Protein AF-A0A7Y2ZXM7-F1 (afdb_monomer_lite)

Foldseek 3Di:
DDPDPPQDKDWDWDQDQQKIKIFIAGPVRDTPAMFIDGCPPPNPVRRVVGVVRD

Secondary structure (DSSP, 8-state):
---------EEEEEE-SSEEEEEEE-TT--EEEEEEEE--S-HHHHHHHHHHH-

Sequence (54 aa):
MNDKLAKRIFVGADVGASRTKVAILDPDKNLIGHATEKSGTNFTATADKCLSQS

Structure (mmCIF, N/CA/C/O backbone):
data_AF-A0A7Y2ZXM7-F1
#
_entry.id   AF-A0A7Y2ZXM7-F1
#
loop_
_atom_site.group_PDB
_atom_site.id
_atom_site.type_symbol
_atom_site.label_atom_id
_atom_site.label_alt_id
_atom_site.label_comp_id
_atom_site.label_asym_id
_atom_site.label_entity_id
_atom_site.label_seq_id
_atom_site.pdbx_PDB_ins_code
_atom_site.Cartn_x
_atom_site.Cartn_y
_atom_site.Cartn_z
_atom_site.occupancy
_atom_site.B_iso_or_equiv
_atom_site.auth_seq_id
_atom_site.auth_comp_id
_atom_site.auth_asym_id
_atom_site.auth_atom_id
_atom_site.pdbx_PDB_model_num
ATOM 1 N N . MET A 1 1 ? -22.593 -18.274 17.614 1.00 43.41 1 MET A N 1
ATOM 2 C CA . MET A 1 1 ? -21.218 -18.744 17.875 1.00 43.41 1 MET A CA 1
ATOM 3 C C . MET A 1 1 ? -20.254 -17.706 17.312 1.00 43.41 1 MET A C 1
ATOM 5 O O . MET A 1 1 ? -20.118 -17.620 16.107 1.00 43.41 1 MET A O 1
ATOM 9 N N . ASN A 1 2 ? -19.693 -16.892 18.210 1.00 45.88 2 ASN A N 1
ATOM 10 C CA . ASN A 1 2 ? -18.441 -16.125 18.141 1.00 45.88 2 ASN A CA 1
ATOM 11 C C . ASN A 1 2 ? -18.040 -15.434 16.824 1.00 45.88 2 ASN A C 1
ATOM 13 O O . ASN A 1 2 ? -17.057 -15.830 16.199 1.00 45.88 2 ASN A O 1
ATOM 17 N N . ASP A 1 3 ? -18.660 -14.286 16.539 1.00 53.12 3 ASP A N 1
ATOM 18 C CA . ASP A 1 3 ? -17.927 -13.174 15.925 1.00 53.12 3 ASP A CA 1
ATOM 19 C C . ASP A 1 3 ? -16.892 -12.692 16.952 1.00 53.12 3 ASP A C 1
ATOM 21 O O . ASP A 1 3 ? -17.178 -11.885 17.839 1.00 53.12 3 ASP A O 1
ATOM 25 N N . LYS A 1 4 ? -15.680 -13.261 16.899 1.00 49.66 4 LYS A N 1
ATOM 26 C CA . LYS A 1 4 ? -14.497 -12.650 17.520 1.00 49.66 4 LYS A CA 1
ATOM 27 C C . LYS A 1 4 ? -14.511 -11.181 17.109 1.00 49.66 4 LYS A C 1
ATOM 29 O O . LYS A 1 4 ? -14.525 -10.925 15.910 1.00 49.66 4 LYS A O 1
ATOM 34 N N . LEU A 1 5 ? -14.501 -10.255 18.073 1.00 55.47 5 LEU A N 1
ATOM 35 C CA . LEU A 1 5 ? -14.327 -8.822 17.826 1.00 55.47 5 LEU A CA 1
ATOM 36 C C . LEU A 1 5 ? -13.186 -8.640 16.822 1.00 55.47 5 LEU A C 1
ATOM 38 O O . LEU A 1 5 ? -12.016 -8.739 17.196 1.00 55.47 5 LEU A O 1
ATOM 42 N N . ALA A 1 6 ? -13.515 -8.432 15.547 1.00 63.91 6 ALA A N 1
ATOM 43 C CA . ALA A 1 6 ? -12.526 -8.084 14.552 1.00 63.91 6 ALA A CA 1
ATOM 44 C C . ALA A 1 6 ? -11.985 -6.735 15.012 1.00 63.91 6 ALA A C 1
ATOM 46 O O . ALA A 1 6 ? -12.691 -5.725 14.960 1.00 63.91 6 ALA A O 1
ATOM 47 N N . LYS A 1 7 ? -10.782 -6.744 15.598 1.00 77.62 7 LYS A N 1
ATOM 48 C CA . LYS A 1 7 ? -10.143 -5.532 16.102 1.00 77.62 7 LYS A CA 1
ATOM 49 C C . LYS A 1 7 ? -10.075 -4.587 14.908 1.00 77.62 7 LYS A C 1
ATOM 51 O O . LYS A 1 7 ? -9.487 -4.938 13.889 1.00 77.62 7 LYS A O 1
ATOM 56 N N . ARG A 1 8 ? -10.780 -3.456 14.987 1.00 90.19 8 ARG A N 1
ATOM 57 C CA . ARG A 1 8 ? -10.872 -2.524 13.864 1.00 90.19 8 ARG A CA 1
ATOM 58 C C . ARG A 1 8 ? -9.464 -2.048 13.538 1.00 90.19 8 ARG A C 1
ATOM 60 O O . ARG A 1 8 ? -8.786 -1.528 14.416 1.00 90.19 8 ARG A O 1
ATOM 67 N N . ILE A 1 9 ? -9.044 -2.247 12.299 1.00 94.31 9 ILE A N 1
ATOM 68 C CA . ILE A 1 9 ? -7.755 -1.784 11.792 1.00 94.31 9 ILE A CA 1
ATOM 69 C C . ILE A 1 9 ? -7.979 -0.775 10.675 1.00 94.31 9 ILE A C 1
ATOM 71 O O . ILE A 1 9 ? -9.023 -0.774 10.016 1.00 94.31 9 ILE A O 1
ATOM 75 N N . PHE A 1 10 ? -6.985 0.075 10.467 1.00 95.12 10 PHE A N 1
ATOM 76 C CA . PHE A 1 10 ? -6.920 1.012 9.359 1.00 95.12 10 PHE A CA 1
ATOM 77 C C . PHE A 1 10 ? -5.730 0.628 8.498 1.00 95.12 10 PHE A C 1
ATOM 79 O O . PHE A 1 10 ? -4.617 0.517 9.001 1.00 95.12 10 PHE A O 1
ATOM 86 N N . VAL A 1 11 ? -5.967 0.417 7.209 1.00 95.50 11 VAL A N 1
ATOM 87 C CA . VAL A 1 11 ? -4.921 0.037 6.261 1.00 95.50 11 VAL A CA 1
ATOM 88 C C . VAL A 1 11 ? -4.743 1.173 5.268 1.00 95.50 11 VAL A C 1
ATOM 90 O O . VAL A 1 11 ? -5.701 1.587 4.618 1.00 95.50 11 VAL A O 1
ATOM 93 N N . GLY A 1 12 ? -3.523 1.692 5.173 1.00 94.38 12 GLY A N 1
ATOM 94 C CA . GLY A 1 12 ? -3.134 2.695 4.188 1.00 94.38 12 GLY A CA 1
ATOM 95 C C . GLY A 1 12 ? -2.154 2.103 3.185 1.00 94.38 12 GLY A C 1
ATOM 96 O O . GLY A 1 12 ? -1.181 1.469 3.589 1.00 94.38 12 GLY A O 1
ATOM 97 N N . ALA A 1 13 ? -2.393 2.334 1.894 1.00 92.06 13 ALA A N 1
ATOM 98 C CA . ALA A 1 13 ? -1.463 2.001 0.822 1.00 92.06 13 ALA A CA 1
ATOM 99 C C . ALA A 1 13 ? -0.977 3.287 0.136 1.00 92.06 13 ALA A C 1
ATOM 101 O O . ALA A 1 13 ? -1.784 4.094 -0.323 1.00 92.06 13 ALA A O 1
ATOM 102 N N . ASP A 1 14 ? 0.341 3.463 0.071 1.00 93.06 14 ASP A N 1
ATOM 103 C CA . ASP A 1 14 ? 1.021 4.544 -0.648 1.00 93.06 14 ASP A CA 1
ATOM 104 C C . ASP A 1 14 ? 1.747 3.943 -1.853 1.00 93.06 14 ASP A C 1
ATOM 106 O O . ASP A 1 14 ? 2.735 3.217 -1.704 1.00 93.06 14 ASP A O 1
ATOM 110 N N . VAL A 1 15 ? 1.232 4.217 -3.049 1.00 91.00 15 VAL A N 1
ATOM 111 C CA . VAL A 1 15 ? 1.752 3.688 -4.311 1.00 91.00 15 VAL A CA 1
ATOM 112 C C . VAL A 1 15 ? 2.528 4.791 -5.025 1.00 91.00 15 VAL A C 1
ATOM 114 O O . VAL A 1 15 ? 1.949 5.651 -5.685 1.00 91.00 15 VAL A O 1
ATOM 117 N N . GLY A 1 16 ? 3.855 4.760 -4.898 1.00 90.94 16 GLY A N 1
ATOM 118 C CA . GLY A 1 16 ? 4.758 5.676 -5.594 1.00 90.94 16 GLY A CA 1
ATOM 119 C C . GLY A 1 16 ? 5.496 5.013 -6.758 1.00 90.94 16 GLY A C 1
ATOM 120 O O . GLY A 1 16 ? 5.540 3.792 -6.871 1.00 90.94 16 GLY A O 1
ATOM 121 N N . ALA 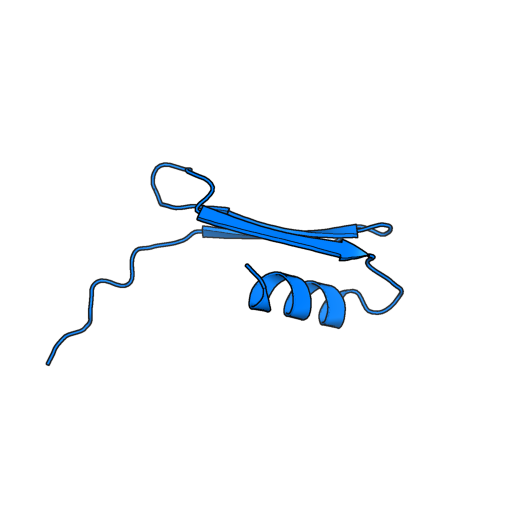A 1 17 ? 6.165 5.8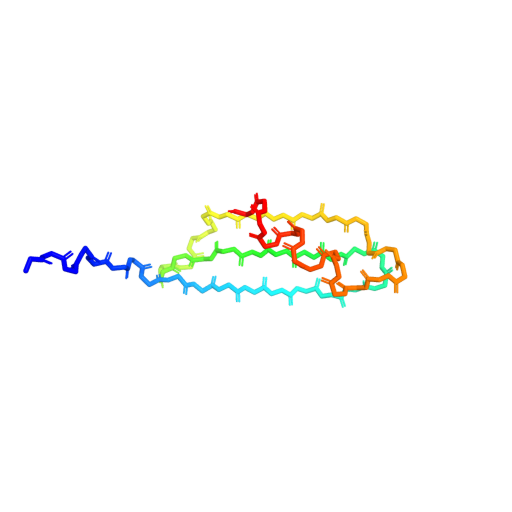10 -7.594 1.00 90.56 17 ALA A N 1
ATOM 122 C CA . ALA A 1 17 ? 6.950 5.296 -8.725 1.00 90.56 17 ALA A CA 1
ATOM 123 C C . ALA A 1 17 ? 8.176 4.457 -8.302 1.00 90.56 17 ALA A C 1
ATOM 125 O O . ALA A 1 17 ? 8.588 3.548 -9.014 1.00 90.56 17 ALA A O 1
ATOM 126 N N . SER A 1 18 ? 8.770 4.754 -7.141 1.00 92.94 18 SER A N 1
ATOM 127 C CA . SER A 1 18 ? 9.956 4.045 -6.634 1.00 92.94 18 SER A CA 1
ATOM 128 C C . SER A 1 18 ? 9.588 2.877 -5.718 1.00 92.94 18 SER A C 1
ATOM 130 O O . SER A 1 18 ? 10.132 1.773 -5.842 1.00 92.94 18 SER A O 1
ATOM 132 N N . ARG A 1 19 ? 8.665 3.122 -4.781 1.00 95.25 19 ARG A N 1
ATOM 133 C CA . ARG A 1 19 ? 8.245 2.145 -3.775 1.00 95.25 19 ARG A CA 1
ATOM 134 C C . ARG A 1 19 ? 6.751 2.203 -3.515 1.00 95.25 19 ARG A C 1
ATOM 136 O O . ARG A 1 19 ? 6.193 3.296 -3.406 1.00 95.25 19 ARG A O 1
ATOM 143 N N . THR A 1 20 ? 6.177 1.028 -3.302 1.00 94.31 20 THR A N 1
ATOM 144 C CA . THR A 1 20 ? 4.842 0.859 -2.739 1.00 94.31 20 THR A CA 1
ATOM 145 C C . THR A 1 20 ? 4.987 0.502 -1.271 1.00 94.31 20 THR A C 1
ATOM 147 O O . THR A 1 20 ? 5.826 -0.328 -0.910 1.00 94.31 20 THR A O 1
ATOM 150 N N . LYS A 1 21 ? 4.185 1.130 -0.416 1.00 94.69 21 LYS A N 1
ATOM 151 C CA . LYS A 1 21 ? 4.191 0.904 1.030 1.00 94.69 21 LYS A CA 1
ATOM 152 C C . LYS A 1 21 ? 2.784 0.592 1.508 1.00 94.69 21 LYS A C 1
ATOM 154 O O . LYS A 1 21 ? 1.827 1.172 1.002 1.00 94.69 21 LYS A O 1
ATOM 159 N N . VAL A 1 22 ? 2.681 -0.277 2.503 1.00 96.44 22 VAL A N 1
ATOM 160 C CA . VAL A 1 22 ? 1.450 -0.512 3.261 1.00 96.44 22 VAL A CA 1
ATOM 161 C C . VAL A 1 22 ? 1.746 -0.294 4.737 1.00 96.44 22 VAL A C 1
ATOM 163 O O . VAL A 1 22 ? 2.818 -0.663 5.215 1.00 96.44 22 VAL A O 1
ATOM 166 N N . ALA A 1 23 ? 0.805 0.329 5.441 1.00 97.00 23 ALA A N 1
ATOM 167 C CA . ALA A 1 23 ? 0.826 0.497 6.886 1.00 97.00 23 ALA A CA 1
ATOM 168 C C . ALA A 1 23 ? -0.526 0.079 7.470 1.00 97.00 23 ALA A C 1
ATOM 170 O O . ALA A 1 23 ? -1.576 0.472 6.956 1.00 97.00 23 ALA A O 1
ATOM 171 N N . ILE A 1 24 ? -0.486 -0.690 8.554 1.00 96.00 24 ILE A N 1
ATOM 172 C CA . ILE A 1 24 ? -1.652 -1.096 9.333 1.00 96.00 24 ILE A CA 1
ATOM 173 C C . ILE A 1 24 ? -1.589 -0.385 10.678 1.00 96.00 24 ILE A C 1
ATOM 175 O O . ILE A 1 24 ? -0.613 -0.516 11.417 1.00 96.00 24 ILE A O 1
ATOM 179 N N . LEU A 1 25 ? -2.645 0.355 10.998 1.00 96.75 25 LEU A N 1
ATOM 180 C CA . LEU A 1 25 ? -2.815 1.045 12.266 1.00 96.75 25 LEU A CA 1
ATOM 181 C C . LEU A 1 25 ? -3.955 0.419 13.072 1.00 96.75 25 LEU A C 1
ATOM 183 O O . LEU A 1 25 ? -4.976 0.010 12.510 1.00 96.75 25 LEU A O 1
ATOM 187 N N . ASP A 1 26 ? -3.807 0.391 14.392 1.00 94.88 26 ASP A N 1
ATOM 188 C CA . ASP A 1 26 ? -4.935 0.179 15.301 1.00 94.88 26 ASP A CA 1
ATOM 189 C C . ASP A 1 26 ? -5.743 1.488 15.509 1.00 94.88 26 ASP A C 1
ATOM 191 O O . ASP A 1 26 ? -5.376 2.540 14.969 1.00 94.88 26 ASP A O 1
ATOM 195 N N . PRO A 1 27 ? -6.866 1.471 16.256 1.00 95.00 27 PRO A N 1
ATOM 196 C CA . PRO A 1 27 ? -7.669 2.674 16.494 1.00 95.00 27 PRO A CA 1
ATOM 197 C C . PRO A 1 27 ? -6.967 3.770 17.296 1.00 95.00 27 PRO A C 1
ATOM 199 O O . PRO A 1 27 ? -7.318 4.941 17.151 1.00 95.00 27 PRO A O 1
ATOM 202 N N . ASP A 1 28 ? -5.958 3.404 18.084 1.00 95.50 28 ASP A N 1
ATOM 203 C CA . ASP A 1 28 ? -5.131 4.332 18.853 1.00 95.50 28 ASP A CA 1
ATOM 204 C C . ASP A 1 28 ? -3.990 4.921 18.001 1.00 95.50 28 ASP A C 1
ATOM 206 O O . ASP A 1 28 ? -3.198 5.729 18.484 1.00 95.50 28 ASP A O 1
ATOM 210 N N . LYS A 1 29 ? -3.955 4.582 16.700 1.00 94.19 29 LYS A N 1
ATOM 211 C CA . LYS A 1 29 ? -2.962 4.996 15.696 1.00 94.19 29 LYS A CA 1
ATOM 212 C C . LYS A 1 29 ? -1.574 4.400 15.924 1.00 94.19 29 LYS A C 1
ATOM 214 O O . LYS A 1 29 ? -0.595 4.914 15.380 1.00 94.19 29 LYS A O 1
ATOM 219 N N . ASN A 1 30 ? -1.474 3.304 16.671 1.00 95.75 30 ASN A N 1
ATOM 220 C CA . ASN A 1 30 ? -0.230 2.551 16.754 1.00 95.75 30 ASN A C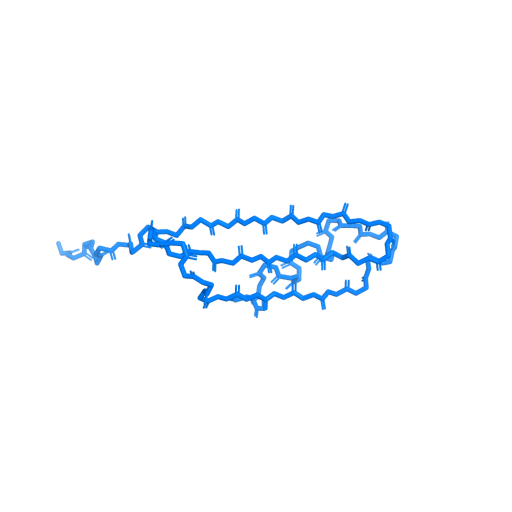A 1
ATOM 221 C C . ASN A 1 30 ? -0.001 1.801 15.442 1.00 95.75 30 ASN A C 1
ATOM 223 O O . ASN A 1 30 ? -0.924 1.183 14.908 1.00 95.75 30 ASN A O 1
ATOM 227 N N . LEU A 1 31 ? 1.236 1.820 14.941 1.00 96.31 31 LEU A N 1
ATOM 228 C CA . LEU A 1 31 ? 1.641 1.009 13.795 1.00 96.31 31 LEU A CA 1
ATOM 229 C C . LEU A 1 31 ? 1.772 -0.452 14.230 1.00 96.31 31 LEU A C 1
ATOM 231 O O . LEU A 1 31 ? 2.638 -0.779 15.038 1.00 96.31 31 LEU A O 1
ATOM 235 N N . ILE A 1 32 ? 0.915 -1.315 13.690 1.00 96.00 32 ILE A N 1
ATOM 2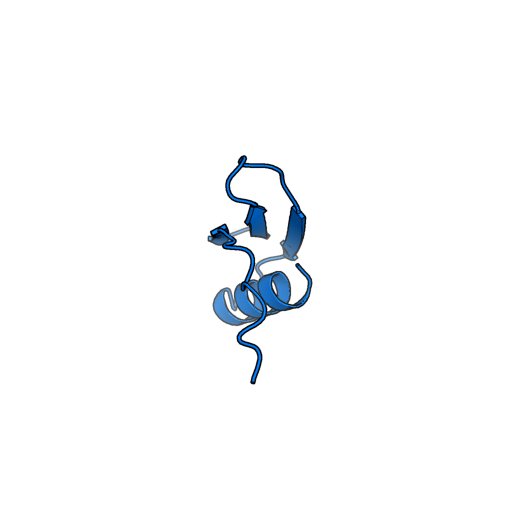36 C CA . ILE A 1 32 ? 0.838 -2.739 14.054 1.00 96.00 32 ILE A CA 1
ATOM 237 C C . ILE A 1 32 ? 1.252 -3.686 12.920 1.00 96.00 32 ILE A C 1
ATOM 239 O O . ILE A 1 32 ? 1.325 -4.889 13.145 1.00 96.00 32 ILE A O 1
ATOM 243 N N . GLY A 1 33 ? 1.540 -3.153 11.731 1.00 94.81 33 GLY A N 1
ATOM 244 C CA . GLY A 1 33 ? 2.005 -3.908 10.566 1.00 94.81 33 GLY A CA 1
ATOM 245 C C . GLY A 1 33 ? 2.468 -2.970 9.455 1.00 94.81 33 GLY A C 1
ATOM 246 O O . GLY A 1 33 ? 1.957 -1.851 9.337 1.00 94.81 33 GLY A O 1
ATOM 247 N N . HIS A 1 34 ? 3.461 -3.378 8.666 1.00 96.94 34 HIS A N 1
ATOM 248 C CA . HIS A 1 34 ? 3.908 -2.603 7.510 1.00 96.94 34 HIS A CA 1
ATOM 249 C C . HIS A 1 34 ? 4.654 -3.456 6.483 1.00 96.94 34 HIS A C 1
ATOM 251 O O . HIS A 1 34 ? 5.370 -4.393 6.825 1.00 96.94 34 HIS A O 1
ATOM 257 N N . ALA A 1 35 ? 4.600 -3.034 5.223 1.00 96.06 35 ALA A N 1
ATOM 258 C CA . ALA A 1 35 ? 5.403 -3.605 4.148 1.00 96.06 35 ALA A CA 1
ATOM 259 C C . ALA A 1 35 ? 5.899 -2.514 3.198 1.00 96.06 35 ALA A C 1
ATOM 261 O O . ALA A 1 35 ? 5.282 -1.459 3.039 1.00 96.06 35 ALA A O 1
ATOM 262 N N . THR A 1 36 ? 7.055 -2.736 2.578 1.00 95.12 36 THR A N 1
ATOM 263 C CA . THR A 1 36 ? 7.624 -1.815 1.590 1.00 95.12 36 THR A CA 1
ATOM 264 C C . THR A 1 36 ? 8.360 -2.594 0.521 1.00 95.12 36 THR A C 1
ATOM 266 O O . THR A 1 36 ? 9.335 -3.285 0.797 1.00 95.12 36 THR A O 1
ATOM 269 N N . GLU A 1 37 ? 7.944 -2.402 -0.722 1.00 95.19 37 GLU A N 1
ATOM 270 C CA . GLU A 1 37 ? 8.472 -3.120 -1.875 1.00 95.19 37 GLU A CA 1
ATOM 271 C C . GLU A 1 37 ? 8.855 -2.132 -2.981 1.00 95.19 37 GLU A C 1
ATOM 273 O O . GLU A 1 37 ? 8.357 -1.002 -3.042 1.00 95.19 37 GLU A O 1
ATOM 278 N N . LYS A 1 38 ? 9.789 -2.529 -3.855 1.00 93.06 38 LYS A N 1
ATOM 279 C CA . LYS A 1 38 ? 10.069 -1.754 -5.074 1.00 93.06 38 LYS A CA 1
ATOM 280 C C . LYS A 1 38 ? 8.844 -1.828 -5.977 1.00 93.06 38 LYS A C 1
ATOM 282 O O . LYS A 1 38 ? 8.365 -2.921 -6.253 1.00 93.06 38 LYS A O 1
ATOM 287 N N . SER A 1 39 ? 8.389 -0.684 -6.471 1.00 87.19 39 SER A N 1
ATOM 288 C CA . SE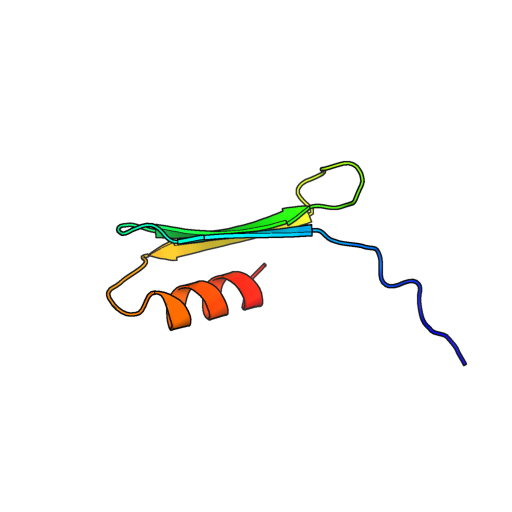R A 1 39 ? 7.134 -0.599 -7.222 1.00 87.19 39 SER A CA 1
ATOM 289 C C . SER A 1 39 ? 7.137 -1.394 -8.523 1.00 87.19 39 SER A C 1
ATOM 291 O O . SER A 1 39 ? 6.115 -1.972 -8.893 1.00 87.19 39 SER A O 1
ATOM 293 N N . GLY A 1 40 ? 8.283 -1.424 -9.212 1.00 86.25 40 GLY A N 1
ATOM 294 C CA . GLY A 1 40 ? 8.359 -1.944 -10.574 1.00 86.25 40 GLY A CA 1
ATOM 295 C C . GLY A 1 40 ? 7.415 -1.179 -11.506 1.00 86.25 40 GLY A C 1
ATOM 296 O O . GLY A 1 40 ? 7.126 -0.007 -11.283 1.00 86.25 40 GLY A O 1
ATOM 297 N N . THR A 1 41 ? 6.933 -1.845 -12.551 1.00 86.25 41 THR A N 1
ATOM 298 C CA . THR A 1 41 ? 5.942 -1.289 -13.489 1.00 86.25 41 THR A CA 1
ATOM 299 C C . THR A 1 41 ? 4.522 -1.786 -13.220 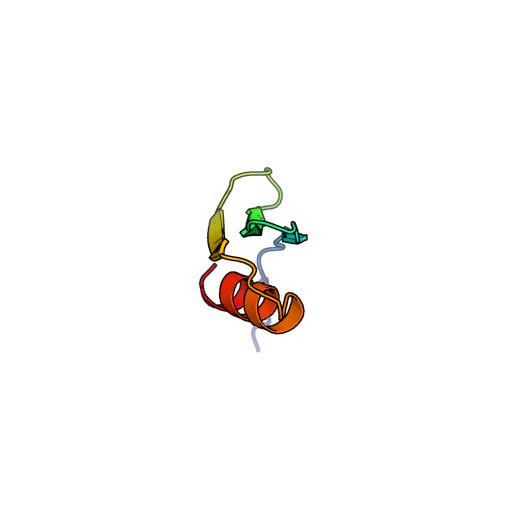1.00 86.25 41 THR A C 1
ATOM 301 O O . THR A 1 41 ? 3.570 -1.227 -13.758 1.00 86.25 41 THR A O 1
ATOM 304 N N . ASN A 1 42 ? 4.361 -2.817 -12.384 1.00 87.38 42 ASN A N 1
ATOM 305 C CA . ASN A 1 42 ? 3.061 -3.358 -12.002 1.00 87.38 42 ASN A CA 1
ATOM 306 C C . ASN A 1 42 ? 2.724 -2.960 -10.562 1.00 87.38 42 ASN A C 1
ATOM 308 O O . ASN A 1 42 ? 2.976 -3.695 -9.608 1.00 87.38 42 ASN A O 1
ATOM 312 N N . PHE A 1 43 ? 2.153 -1.768 -10.424 1.00 81.75 43 PHE A N 1
ATOM 313 C CA . PHE A 1 43 ? 1.847 -1.179 -9.126 1.00 81.75 43 PHE A CA 1
ATOM 314 C C . PHE A 1 43 ? 0.795 -1.958 -8.336 1.00 81.75 43 PHE A C 1
ATOM 316 O O . PHE A 1 43 ? 0.917 -2.061 -7.117 1.00 81.75 43 PHE A O 1
ATOM 323 N N . THR A 1 44 ? -0.194 -2.535 -9.023 1.00 86.19 44 THR A N 1
ATOM 324 C CA . THR A 1 44 ? -1.243 -3.354 -8.406 1.00 86.19 44 THR A CA 1
ATOM 325 C C . THR A 1 44 ? -0.644 -4.591 -7.747 1.00 86.19 44 THR A C 1
ATOM 327 O O . THR A 1 44 ? -0.826 -4.785 -6.550 1.00 86.19 44 THR A O 1
ATOM 330 N N . ALA A 1 45 ? 0.166 -5.362 -8.481 1.00 87.19 45 ALA A N 1
ATOM 331 C CA . ALA A 1 45 ? 0.800 -6.562 -7.933 1.00 87.19 45 ALA A CA 1
ATOM 332 C C . ALA A 1 45 ? 1.713 -6.247 -6.736 1.00 87.19 45 ALA A C 1
ATOM 334 O O . ALA A 1 45 ? 1.760 -7.002 -5.766 1.00 87.19 45 ALA A O 1
ATOM 335 N N . THR A 1 46 ? 2.425 -5.118 -6.777 1.00 88.31 46 THR A N 1
ATOM 336 C CA . THR A 1 46 ? 3.269 -4.693 -5.655 1.00 88.31 46 THR A CA 1
ATOM 337 C C . THR A 1 46 ? 2.435 -4.262 -4.442 1.00 88.31 46 THR A C 1
ATOM 339 O O . THR A 1 46 ? 2.811 -4.566 -3.312 1.00 88.31 46 THR A O 1
ATOM 342 N N . ALA A 1 47 ? 1.296 -3.590 -4.643 1.00 81.94 47 ALA A N 1
ATOM 343 C CA . ALA A 1 47 ? 0.385 -3.227 -3.556 1.00 81.94 47 ALA A CA 1
ATOM 344 C C . ALA A 1 47 ? -0.216 -4.465 -2.875 1.00 81.94 47 ALA A C 1
ATOM 346 O O . ALA A 1 47 ? -0.186 -4.547 -1.646 1.00 81.94 47 ALA A O 1
ATOM 347 N N . ASP A 1 48 ? -0.659 -5.450 -3.660 1.00 85.50 48 ASP A N 1
ATOM 348 C CA . ASP A 1 48 ? -1.181 -6.721 -3.146 1.00 85.50 48 ASP A CA 1
ATOM 349 C C . ASP A 1 48 ? -0.116 -7.477 -2.342 1.00 85.50 48 ASP A C 1
ATOM 351 O O . ASP A 1 48 ? -0.378 -7.963 -1.239 1.00 85.50 48 ASP A O 1
ATOM 355 N N . LYS A 1 49 ? 1.123 -7.515 -2.855 1.00 89.12 49 LYS A N 1
ATOM 356 C CA . LYS A 1 49 ? 2.255 -8.126 -2.153 1.00 89.12 49 LYS A CA 1
ATOM 357 C C . LYS A 1 49 ? 2.509 -7.441 -0.811 1.00 89.12 49 LYS A C 1
ATOM 359 O O . LYS A 1 49 ? 2.582 -8.135 0.202 1.00 89.12 49 LYS A O 1
ATOM 364 N N . CYS A 1 50 ? 2.586 -6.109 -0.790 1.00 84.06 50 CYS A N 1
ATOM 365 C CA . CYS A 1 50 ? 2.763 -5.361 0.451 1.00 84.06 50 CYS A CA 1
ATOM 366 C C . CYS A 1 50 ? 1.641 -5.677 1.448 1.00 84.06 50 CYS A C 1
ATOM 368 O O . CYS A 1 50 ? 1.931 -6.007 2.592 1.00 84.06 50 CYS A O 1
ATOM 370 N N . LEU A 1 51 ? 0.376 -5.651 1.020 1.00 83.69 51 LEU A N 1
ATOM 371 C CA . LEU A 1 51 ? -0.756 -5.953 1.897 1.00 83.69 51 LEU A CA 1
ATOM 372 C C . LEU A 1 51 ? -0.672 -7.365 2.494 1.00 83.69 51 LEU A C 1
ATOM 374 O O . LEU A 1 51 ? -0.944 -7.541 3.675 1.00 83.69 51 LEU A O 1
ATOM 378 N N . SER A 1 52 ? -0.250 -8.357 1.706 1.00 85.94 52 SER A N 1
ATOM 379 C CA . SER A 1 52 ? -0.115 -9.746 2.169 1.00 85.94 52 SER A CA 1
ATOM 380 C C . SER A 1 52 ? 1.027 -9.981 3.170 1.00 85.94 52 SER A C 1
ATOM 382 O O . SER A 1 52 ? 0.987 -10.954 3.918 1.00 85.94 52 SER A O 1
ATOM 384 N N . GLN A 1 53 ? 2.050 -9.119 3.169 1.00 87.44 53 GLN A N 1
ATOM 385 C CA . GLN A 1 53 ? 3.222 -9.207 4.052 1.00 87.44 53 GLN A CA 1
ATOM 386 C C . GLN A 1 53 ? 3.081 -8.378 5.338 1.00 87.44 53 GLN A C 1
ATOM 388 O O . GLN A 1 53 ? 3.989 -8.407 6.169 1.00 87.44 53 GLN A O 1
ATOM 393 N N . SER A 1 54 ? 2.009 -7.588 5.444 1.00 75.00 54 SER A N 1
ATOM 394 C CA . SER A 1 54 ? 1.808 -6.589 6.498 1.00 75.00 54 SER A CA 1
ATOM 395 C C . SER A 1 54 ? 1.246 -7.171 7.786 1.00 75.00 54 SER A C 1
ATOM 397 O O . SER A 1 54 ? 0.439 -8.123 7.714 1.00 75.00 54 SER A O 1
#

pLDDT: mean 86.7, std 13.49, range [43.41, 97.0]

Radius of gyration: 13.13 Å; chains: 1; bounding box: 31×24×32 Å